Protein AF-A0A3N5ZRI4-F1 (afdb_monomer_lite)

Radius of gyration: 35.74 Å; chains: 1; bounding box: 104×29×78 Å

Foldseek 3Di:
DDPDPPPDDDDPVNVVVVVVVVVVVVVVVVVVVVVVVVVVVVVVVVVVVVVVVVVVVVVVVPFFFDADPVRHTTGAAAPDPPDDDDDVPHAPHPPDDDPCVVPDPDPRPD

pLDDT: mean 78.39, std 17.19, range [44.22, 98.12]

Secondary structure (DSSP, 8-state):
--------PPPHHHHHHHHHHHHHHHHHHHHHHHHHHHHHHHHHHHHHHHHHHHHHHHHHHTS-EEE-TTSPEEE------SSPP--SS---TTSPPPTTTTTS--TTT-

Structure (mmCIF, N/CA/C/O backbone):
data_AF-A0A3N5ZRI4-F1
#
_entry.id   AF-A0A3N5ZRI4-F1
#
loop_
_atom_site.group_PDB
_atom_site.id
_atom_site.type_symbol
_atom_site.label_atom_id
_atom_site.label_alt_id
_atom_site.label_comp_id
_atom_site.label_asym_id
_atom_site.label_entity_id
_atom_site.label_seq_id
_atom_site.pdbx_PDB_ins_code
_atom_site.Cartn_x
_atom_site.Cartn_y
_atom_site.Cartn_z
_atom_site.occupancy
_atom_site.B_iso_or_equiv
_atom_site.auth_seq_id
_atom_site.auth_comp_id
_atom_site.auth_asym_id
_atom_site.auth_atom_id
_atom_site.pdbx_PDB_model_num
ATOM 1 N N . MET A 1 1 ? -63.931 -0.695 30.077 1.00 44.22 1 MET A N 1
ATOM 2 C CA . MET A 1 1 ? -62.704 -1.467 30.363 1.00 44.22 1 MET A CA 1
ATOM 3 C C . MET A 1 1 ? -61.572 -0.833 29.574 1.00 44.22 1 MET A C 1
ATOM 5 O O . MET A 1 1 ? -61.472 -1.077 28.382 1.00 44.22 1 MET A O 1
ATOM 9 N N . SER A 1 2 ? -60.810 0.076 30.185 1.00 51.53 2 SER A N 1
ATOM 10 C CA . SER A 1 2 ? -59.602 0.635 29.571 1.00 51.53 2 SER A CA 1
ATOM 11 C C . SER A 1 2 ? -58.407 -0.123 30.128 1.00 51.53 2 SER A C 1
ATOM 13 O O . SER A 1 2 ? -58.076 0.031 31.303 1.00 51.53 2 SER A O 1
ATOM 15 N N . GLU A 1 3 ? -57.790 -0.963 29.305 1.00 54.47 3 GLU A N 1
ATOM 16 C CA . GLU A 1 3 ? -56.493 -1.533 29.641 1.00 54.47 3 GLU A CA 1
ATOM 17 C C . GLU A 1 3 ? -55.475 -0.396 29.743 1.00 54.47 3 GLU A C 1
ATOM 19 O O . GLU A 1 3 ? -55.182 0.302 28.767 1.00 54.47 3 GLU A O 1
ATOM 24 N N . GLY A 1 4 ? -54.982 -0.167 30.960 1.00 52.69 4 GLY A N 1
ATOM 25 C CA . GLY A 1 4 ? -53.853 0.714 31.201 1.00 52.69 4 GLY A CA 1
ATOM 26 C C . GLY A 1 4 ? -52.633 0.110 30.526 1.00 52.69 4 GLY A C 1
ATOM 27 O O . GLY A 1 4 ? -52.085 -0.881 31.000 1.00 52.69 4 GLY A O 1
ATOM 28 N N . ARG A 1 5 ? -52.220 0.686 29.395 1.00 61.19 5 ARG A N 1
ATOM 29 C CA . ARG A 1 5 ? -50.947 0.342 28.762 1.00 61.19 5 ARG A CA 1
ATOM 30 C C . ARG A 1 5 ? -49.843 0.640 29.767 1.00 61.19 5 ARG A C 1
ATOM 32 O O . ARG A 1 5 ? -49.590 1.801 30.078 1.00 61.19 5 ARG A O 1
ATOM 39 N N . SER A 1 6 ? -49.202 -0.410 30.267 1.00 60.91 6 SER A N 1
ATOM 40 C CA . SER A 1 6 ? -47.969 -0.305 31.038 1.00 60.91 6 SER A CA 1
ATOM 41 C C . SER A 1 6 ? -46.885 0.254 30.120 1.00 60.91 6 SER A C 1
ATOM 43 O O . SER A 1 6 ? -46.240 -0.475 29.372 1.00 60.91 6 SER A O 1
ATOM 45 N N . GLN A 1 7 ? -46.729 1.573 30.128 1.00 61.72 7 GLN A N 1
ATOM 46 C CA . GLN A 1 7 ? -45.620 2.264 29.488 1.00 61.72 7 GLN A CA 1
ATOM 47 C C . GLN A 1 7 ? -44.412 2.121 30.425 1.00 61.72 7 GLN A C 1
ATOM 49 O O . GLN A 1 7 ? -44.131 2.989 31.246 1.00 61.72 7 GLN A O 1
ATOM 54 N N . SER A 1 8 ? -43.750 0.963 30.391 1.00 68.44 8 SER A N 1
ATOM 55 C CA . SER A 1 8 ? -42.541 0.733 31.182 1.00 68.44 8 SER A CA 1
ATOM 56 C C . SER A 1 8 ? -41.377 1.491 30.543 1.00 68.44 8 SER A C 1
ATOM 58 O O . SER A 1 8 ? -40.947 1.155 29.440 1.00 68.44 8 SER A O 1
ATOM 60 N N . GLY A 1 9 ? -40.894 2.536 31.216 1.00 71.62 9 GLY A N 1
ATOM 61 C CA . GLY A 1 9 ? -39.643 3.205 30.858 1.00 71.62 9 GLY A CA 1
ATOM 62 C C . GLY A 1 9 ? -38.433 2.278 31.029 1.00 71.62 9 GLY A C 1
ATOM 63 O O . GLY A 1 9 ? -38.504 1.277 31.742 1.00 71.62 9 GLY A O 1
ATOM 64 N N . PHE A 1 10 ? -37.322 2.620 30.376 1.00 72.94 10 PHE A N 1
ATOM 65 C CA . PHE A 1 10 ? -36.056 1.890 30.497 1.00 72.94 10 PHE A CA 1
ATOM 66 C C . PHE A 1 10 ? -35.524 1.942 31.932 1.00 72.94 10 PHE A C 1
ATOM 68 O O . PHE A 1 10 ? -35.550 2.993 32.578 1.00 72.94 10 PHE A O 1
ATOM 75 N N . THR A 1 11 ? -35.006 0.820 32.430 1.00 88.94 11 THR A N 1
ATOM 76 C CA . THR A 1 11 ? -34.423 0.783 33.779 1.00 88.94 11 THR A CA 1
ATOM 77 C C . THR A 1 11 ? -33.001 1.360 33.779 1.00 88.94 11 THR A C 1
ATOM 79 O O . THR A 1 11 ? -32.284 1.279 32.780 1.00 88.94 11 THR A O 1
ATOM 82 N N . LEU A 1 12 ? -32.545 1.911 34.914 1.00 92.00 12 LEU A N 1
ATOM 83 C CA . LEU A 1 12 ? -31.161 2.401 35.055 1.00 92.00 12 LEU A CA 1
ATOM 84 C C . LEU A 1 12 ? -30.121 1.299 34.797 1.00 92.00 12 LEU A C 1
ATOM 86 O O . LEU A 1 12 ? -29.064 1.570 34.230 1.00 92.00 12 LEU A O 1
ATOM 90 N N . LEU A 1 13 ? -30.431 0.059 35.189 1.00 93.69 13 LEU A N 1
ATOM 91 C CA . LEU A 1 13 ? -29.575 -1.102 34.946 1.00 93.69 13 LEU A CA 1
ATOM 92 C C . LEU A 1 13 ? -29.397 -1.357 33.445 1.00 93.69 13 LEU A C 1
ATOM 94 O O . LEU A 1 13 ? -28.292 -1.607 32.979 1.00 93.69 13 LEU A O 1
ATOM 98 N N . GLU A 1 14 ? -30.480 -1.259 32.685 1.00 93.88 14 GLU A N 1
ATOM 99 C CA . GLU A 1 14 ? -30.483 -1.499 31.245 1.00 93.88 14 GLU A CA 1
ATOM 100 C C . GLU A 1 14 ? -29.681 -0.428 30.492 1.00 93.88 14 GLU A C 1
ATOM 102 O O . GLU A 1 14 ? -28.898 -0.753 29.602 1.00 93.88 14 GLU A O 1
ATOM 107 N N . ILE A 1 15 ? -29.775 0.836 30.923 1.00 95.94 15 ILE A N 1
ATOM 108 C CA . ILE A 1 15 ? -28.935 1.929 30.408 1.00 95.94 15 ILE A CA 1
ATOM 109 C C . ILE A 1 15 ? -27.455 1.676 30.729 1.00 95.94 15 ILE A C 1
ATOM 111 O O . ILE A 1 15 ? -26.600 1.869 29.865 1.00 95.94 15 ILE A O 1
ATOM 115 N N . ALA A 1 16 ? -27.138 1.219 31.945 1.00 95.94 16 ALA A N 1
ATOM 116 C CA . ALA A 1 16 ? -25.763 0.907 32.331 1.00 95.94 16 ALA A CA 1
ATOM 117 C C . ALA A 1 16 ? -25.173 -0.233 31.482 1.00 95.94 16 ALA A C 1
ATOM 119 O O . ALA A 1 16 ? -24.033 -0.136 31.023 1.00 95.94 16 ALA A O 1
ATOM 120 N N . ILE A 1 17 ? -25.963 -1.277 31.210 1.00 96.69 17 ILE A N 1
ATOM 121 C CA . ILE A 1 17 ? -25.571 -2.378 30.320 1.00 96.69 17 ILE A CA 1
ATOM 122 C C . ILE A 1 17 ? -25.368 -1.862 28.891 1.00 96.69 17 ILE A C 1
ATOM 124 O O . ILE A 1 17 ? -24.335 -2.139 28.283 1.00 96.69 17 ILE A O 1
ATOM 128 N N . ALA A 1 18 ? -26.310 -1.076 28.363 1.00 96.94 18 ALA A N 1
ATOM 129 C CA . ALA A 1 18 ? -26.219 -0.517 27.017 1.00 96.94 18 ALA A CA 1
ATOM 130 C C . ALA A 1 18 ? -24.977 0.372 26.841 1.00 96.94 18 ALA A C 1
ATOM 132 O O . ALA A 1 18 ? -24.281 0.260 25.833 1.00 96.94 18 ALA A O 1
ATOM 133 N N . LEU A 1 19 ? -24.652 1.206 27.835 1.00 97.38 19 LEU A N 1
ATOM 134 C CA . LEU A 1 19 ? -23.435 2.022 27.840 1.00 97.38 19 LEU A CA 1
ATOM 135 C C . LEU A 1 19 ? -22.165 1.170 27.889 1.00 97.38 19 LEU A C 1
ATOM 137 O O . LEU A 1 19 ? -21.209 1.474 27.178 1.00 97.38 19 LEU A O 1
ATOM 141 N N . GLY A 1 20 ? -22.155 0.092 28.678 1.00 97.81 20 GLY A N 1
ATOM 142 C CA . GLY A 1 20 ? -21.035 -0.850 28.718 1.00 97.81 20 GLY A CA 1
ATOM 143 C C . GLY A 1 20 ? -20.800 -1.530 27.367 1.00 97.81 20 GLY A C 1
ATOM 144 O O . GLY A 1 20 ? -19.667 -1.585 26.887 1.00 97.81 20 GLY A O 1
ATOM 145 N N . LEU A 1 21 ? -21.876 -1.978 26.714 1.00 98.12 21 LEU A N 1
ATOM 146 C CA . LEU A 1 21 ? -21.816 -2.553 25.369 1.00 98.12 21 LEU A CA 1
ATOM 147 C C . LEU A 1 21 ? -21.331 -1.525 24.342 1.00 98.12 21 LEU A C 1
ATOM 149 O O . LEU A 1 21 ? -20.429 -1.824 23.561 1.00 98.12 21 LEU A O 1
ATOM 153 N N . LEU A 1 22 ? -21.875 -0.306 24.373 1.00 98.06 22 LEU A N 1
ATOM 154 C CA . LEU A 1 22 ? -21.470 0.777 23.479 1.00 98.06 22 LEU A CA 1
ATOM 155 C C . LEU A 1 22 ? -19.980 1.100 23.636 1.00 98.06 22 LEU A C 1
ATOM 157 O O . LEU A 1 22 ? -19.263 1.173 22.641 1.00 98.06 22 LEU A O 1
ATOM 161 N N . ALA A 1 23 ? -19.500 1.244 24.872 1.00 97.69 23 ALA A N 1
ATOM 162 C CA . ALA A 1 23 ? -18.092 1.504 25.148 1.00 97.69 23 ALA A CA 1
ATOM 163 C C . ALA A 1 23 ? -17.192 0.382 24.605 1.00 97.69 23 ALA A C 1
ATOM 165 O O . ALA A 1 23 ? -16.194 0.664 23.941 1.00 97.69 23 ALA A O 1
ATOM 166 N N . GLY A 1 24 ? -17.570 -0.885 24.814 1.00 97.81 24 GLY A N 1
ATOM 167 C CA . GLY A 1 24 ? -16.838 -2.034 24.274 1.00 97.81 24 GLY A CA 1
ATOM 168 C C . GLY A 1 24 ? -16.771 -2.035 22.743 1.00 97.81 24 GLY A C 1
ATOM 169 O O . GLY A 1 24 ? -15.695 -2.217 22.169 1.00 97.81 24 GLY A O 1
ATOM 170 N N . VAL A 1 25 ? -17.895 -1.763 22.074 1.00 98.12 25 VAL A N 1
ATOM 171 C CA . VAL A 1 25 ? -17.966 -1.683 20.606 1.00 98.12 25 VAL A CA 1
ATOM 172 C C . VAL A 1 25 ? -17.097 -0.547 20.065 1.00 98.12 25 VAL A C 1
ATOM 174 O O . VAL A 1 25 ? -16.385 -0.744 19.082 1.00 98.12 25 VAL A O 1
ATOM 177 N N . LEU A 1 26 ? -17.099 0.622 20.712 1.00 98.06 26 LEU A N 1
ATOM 178 C CA . LEU A 1 26 ? -16.277 1.760 20.293 1.00 98.06 26 LEU A CA 1
ATOM 179 C C . LEU A 1 26 ? -14.775 1.457 20.392 1.00 98.06 26 LEU A C 1
ATOM 181 O O . LEU A 1 26 ? -14.022 1.794 19.477 1.00 98.06 26 LEU A O 1
ATOM 185 N N . VAL A 1 27 ? -14.339 0.777 21.456 1.00 97.38 27 VAL A N 1
ATOM 186 C CA . VAL A 1 27 ? -12.936 0.358 21.610 1.00 97.38 27 VAL A CA 1
ATOM 187 C C . VAL A 1 27 ? -12.545 -0.656 20.535 1.00 97.38 27 VAL A C 1
ATOM 189 O O . VAL A 1 27 ? -11.487 -0.518 19.919 1.00 97.38 27 VAL A O 1
ATOM 192 N N . ALA A 1 28 ? -13.398 -1.646 20.262 1.00 96.62 28 ALA A N 1
ATOM 193 C CA . ALA A 1 28 ? -13.149 -2.622 19.204 1.00 96.62 28 ALA A CA 1
ATOM 194 C C . ALA A 1 28 ? -13.071 -1.957 17.816 1.00 96.62 28 ALA A C 1
ATOM 196 O O . ALA A 1 28 ? -12.160 -2.245 17.039 1.00 96.62 28 ALA A O 1
ATOM 197 N N . LEU A 1 29 ? -13.974 -1.016 17.521 1.00 97.69 29 LEU A N 1
ATOM 198 C CA . LEU A 1 29 ? -13.997 -0.288 16.253 1.00 97.69 29 LEU A CA 1
ATOM 199 C C . LEU A 1 29 ? -12.729 0.550 16.041 1.00 97.69 29 LEU A C 1
ATOM 201 O O . LEU A 1 29 ? -12.194 0.577 14.933 1.00 97.69 29 LEU A O 1
ATOM 205 N N . ALA A 1 30 ? -12.210 1.183 17.097 1.00 96.69 30 ALA A N 1
ATOM 206 C CA . ALA A 1 30 ? -10.964 1.942 17.019 1.00 96.69 30 ALA A CA 1
ATOM 207 C C . ALA A 1 30 ? -9.791 1.068 16.540 1.00 96.69 30 ALA A C 1
ATOM 209 O O . ALA A 1 30 ? -9.021 1.489 15.676 1.00 96.69 30 ALA A O 1
ATOM 210 N N . GLN A 1 31 ? -9.692 -0.172 17.033 1.00 95.50 31 GLN A N 1
ATOM 211 C CA . GLN A 1 31 ? -8.651 -1.117 16.612 1.00 95.50 31 GLN A CA 1
ATOM 212 C C . GLN A 1 31 ? -8.784 -1.496 15.131 1.00 95.50 31 GLN A C 1
ATOM 214 O O . GLN A 1 31 ? -7.792 -1.512 14.402 1.00 95.50 31 GLN A O 1
ATOM 219 N N . VAL A 1 32 ? -10.011 -1.746 14.662 1.00 97.56 32 VAL A N 1
ATOM 220 C CA . VAL A 1 32 ? -10.276 -2.088 13.255 1.00 97.56 32 VAL A CA 1
ATOM 221 C C . VAL A 1 32 ? -9.905 -0.933 12.323 1.00 97.56 32 VAL A C 1
ATOM 223 O O . VAL A 1 32 ? -9.280 -1.166 11.290 1.00 97.56 32 VAL A O 1
ATOM 226 N N . ILE A 1 33 ? -10.229 0.310 12.694 1.00 97.62 33 ILE A N 1
ATOM 227 C CA . ILE A 1 33 ? -9.889 1.499 11.897 1.00 97.62 33 ILE A CA 1
ATOM 228 C C . ILE A 1 33 ? -8.370 1.663 11.781 1.00 97.62 33 ILE A C 1
ATOM 230 O O . ILE A 1 33 ? -7.856 1.897 10.685 1.00 97.62 33 ILE A O 1
ATOM 234 N N . LEU A 1 34 ? -7.640 1.509 12.890 1.00 96.75 34 LEU A N 1
ATOM 235 C CA . LEU A 1 34 ? -6.179 1.601 12.890 1.00 96.75 34 LEU A CA 1
ATOM 236 C C . LEU A 1 34 ? -5.549 0.518 12.009 1.00 96.75 34 LEU A C 1
ATOM 238 O O . LEU A 1 34 ? -4.692 0.821 11.176 1.00 96.75 34 LEU A O 1
ATOM 242 N N . TYR A 1 35 ? -6.006 -0.727 12.149 1.00 97.44 35 TYR A N 1
ATOM 243 C CA . TYR A 1 35 ? -5.518 -1.839 11.340 1.00 97.44 35 TYR A CA 1
ATOM 244 C C . TYR A 1 35 ? -5.792 -1.613 9.848 1.00 97.44 35 TYR A C 1
ATOM 246 O O . TYR A 1 35 ? -4.872 -1.704 9.035 1.00 97.44 35 TYR A O 1
ATOM 254 N N . ALA A 1 36 ? -7.019 -1.221 9.496 1.00 96.38 36 ALA A N 1
ATOM 255 C CA . ALA A 1 36 ? -7.408 -0.930 8.119 1.00 96.38 36 ALA A CA 1
ATOM 256 C C . ALA A 1 36 ? -6.570 0.202 7.498 1.00 96.38 36 ALA A C 1
ATOM 258 O O . ALA A 1 36 ? -6.194 0.133 6.325 1.00 96.38 36 ALA A O 1
ATOM 259 N N . GLY A 1 37 ? -6.237 1.236 8.275 1.00 96.38 37 GLY A N 1
ATOM 260 C CA . GLY A 1 37 ? -5.367 2.323 7.826 1.00 96.38 37 GLY A CA 1
ATOM 261 C C . GLY A 1 37 ? -3.959 1.833 7.478 1.00 96.38 37 GLY A C 1
ATOM 262 O O . GLY A 1 37 ? -3.453 2.113 6.388 1.00 96.38 37 GLY A O 1
ATOM 263 N N . LEU A 1 38 ? -3.348 1.045 8.366 1.00 95.31 38 LEU A N 1
ATOM 264 C CA . LEU A 1 38 ? -2.012 0.482 8.148 1.00 95.31 38 LEU A CA 1
ATOM 265 C C . LEU A 1 38 ? -1.974 -0.441 6.923 1.00 95.31 38 LEU A C 1
ATOM 267 O O . LEU A 1 38 ? -1.076 -0.316 6.085 1.00 95.31 38 LEU A O 1
ATOM 271 N N . THR A 1 39 ? -2.969 -1.319 6.771 1.00 96.12 39 THR A N 1
ATOM 272 C CA . THR A 1 39 ? -3.054 -2.224 5.616 1.00 96.12 39 THR A CA 1
ATOM 273 C C . THR A 1 39 ? -3.279 -1.466 4.313 1.00 96.12 39 THR A C 1
ATOM 275 O O . THR A 1 39 ? -2.690 -1.815 3.293 1.00 96.12 39 THR A O 1
ATOM 278 N N . THR A 1 40 ? -4.072 -0.391 4.337 1.00 96.62 40 THR A N 1
ATOM 279 C CA . THR A 1 40 ? -4.327 0.445 3.154 1.00 96.62 40 THR A CA 1
ATOM 280 C C . THR A 1 40 ? -3.056 1.146 2.680 1.00 96.62 40 THR A C 1
ATOM 282 O O . THR A 1 40 ? -2.749 1.145 1.486 1.00 96.62 40 THR A O 1
ATOM 285 N N . VAL A 1 41 ? -2.268 1.707 3.603 1.00 96.50 41 VAL A N 1
ATOM 286 C CA . VAL A 1 41 ? -0.989 2.349 3.262 1.00 96.50 41 VAL A CA 1
ATOM 287 C C . VAL A 1 41 ? -0.002 1.333 2.685 1.00 96.50 41 VAL A C 1
ATOM 289 O O . VAL A 1 41 ? 0.657 1.626 1.685 1.00 96.50 41 VAL A O 1
ATOM 292 N N . ALA A 1 42 ? 0.085 0.138 3.275 1.00 95.56 42 ALA A N 1
ATOM 293 C CA . ALA A 1 42 ? 0.937 -0.933 2.767 1.00 95.56 42 ALA A CA 1
ATOM 294 C C . ALA A 1 42 ? 0.513 -1.382 1.357 1.00 95.56 42 ALA A C 1
ATOM 296 O O . ALA A 1 42 ? 1.349 -1.430 0.453 1.00 95.56 42 ALA A O 1
ATOM 297 N N . ALA A 1 43 ? -0.784 -1.614 1.137 1.00 95.62 43 ALA A N 1
ATOM 298 C CA . ALA A 1 43 ? -1.328 -1.995 -0.165 1.00 95.62 43 ALA A CA 1
ATOM 299 C C . ALA A 1 43 ? -1.047 -0.934 -1.241 1.00 95.62 43 ALA A C 1
ATOM 301 O O . ALA A 1 43 ? -0.628 -1.268 -2.349 1.00 95.62 43 ALA A O 1
ATOM 302 N N . ARG A 1 44 ? -1.188 0.356 -0.904 1.00 96.19 44 ARG A N 1
ATOM 303 C CA . ARG A 1 44 ? -0.885 1.456 -1.831 1.00 96.19 44 ARG A CA 1
ATOM 304 C C . ARG A 1 44 ? 0.577 1.452 -2.278 1.00 96.19 44 ARG A C 1
ATOM 306 O O . ARG A 1 44 ? 0.846 1.699 -3.449 1.00 96.19 44 ARG A O 1
ATOM 313 N N . ARG A 1 45 ? 1.522 1.171 -1.374 1.00 95.50 45 ARG A N 1
ATOM 314 C CA . ARG A 1 45 ? 2.953 1.084 -1.723 1.00 95.50 45 ARG A CA 1
ATOM 315 C C . ARG A 1 45 ? 3.219 -0.045 -2.716 1.00 95.50 45 ARG A C 1
ATOM 317 O O . ARG A 1 45 ? 3.934 0.173 -3.687 1.00 95.50 45 ARG A O 1
ATOM 324 N N . VAL A 1 46 ? 2.610 -1.211 -2.496 1.00 96.38 46 VAL A N 1
ATOM 325 C CA . VAL A 1 46 ? 2.733 -2.362 -3.402 1.00 96.38 46 VAL A CA 1
ATOM 326 C C . VAL A 1 46 ? 2.140 -2.045 -4.774 1.00 96.38 46 VAL A C 1
ATOM 328 O O . VAL A 1 46 ? 2.794 -2.298 -5.778 1.00 96.38 46 VAL A O 1
ATOM 331 N N . ALA A 1 47 ? 0.955 -1.430 -4.826 1.00 96.00 47 ALA A N 1
ATOM 332 C CA . ALA A 1 47 ? 0.311 -1.058 -6.086 1.00 96.00 47 ALA A CA 1
ATOM 333 C C . ALA A 1 47 ? 1.142 -0.049 -6.899 1.00 96.00 47 ALA A C 1
ATOM 335 O O . ALA A 1 47 ? 1.312 -0.200 -8.106 1.00 96.00 47 ALA A O 1
ATOM 336 N N . VAL A 1 48 ? 1.708 0.969 -6.243 1.00 97.06 48 VAL A N 1
ATOM 337 C CA . VAL A 1 48 ? 2.600 1.927 -6.917 1.00 97.06 48 VAL A CA 1
ATOM 338 C C . VAL A 1 48 ? 3.863 1.228 -7.423 1.00 97.06 48 VAL A C 1
ATOM 340 O O . VAL A 1 48 ? 4.261 1.437 -8.566 1.00 97.06 48 VAL A O 1
ATOM 343 N N . ALA A 1 49 ? 4.468 0.360 -6.607 1.00 94.62 49 ALA A N 1
ATOM 344 C CA . ALA A 1 49 ? 5.649 -0.395 -7.008 1.00 94.62 49 ALA A CA 1
ATOM 345 C C . ALA A 1 49 ? 5.366 -1.337 -8.190 1.00 94.62 49 ALA A C 1
ATOM 347 O O . ALA A 1 49 ? 6.202 -1.452 -9.081 1.00 94.62 49 ALA A O 1
ATOM 348 N N . SER A 1 50 ? 4.193 -1.977 -8.242 1.00 96.75 50 SER A N 1
ATOM 349 C CA . SER A 1 50 ? 3.828 -2.872 -9.345 1.00 96.75 50 SER A CA 1
ATOM 350 C C . SER A 1 50 ? 3.601 -2.124 -10.657 1.00 96.75 50 SER A C 1
ATOM 352 O O . SER A 1 50 ? 3.990 -2.622 -11.712 1.00 96.75 50 SER A O 1
ATOM 354 N N . VAL A 1 51 ? 3.001 -0.929 -10.605 1.00 96.81 51 VAL A N 1
ATOM 355 C CA . VAL A 1 51 ? 2.850 -0.068 -11.788 1.00 96.81 51 VAL A CA 1
ATOM 356 C C . VAL A 1 51 ? 4.224 0.362 -12.297 1.00 96.81 51 VAL A C 1
ATOM 358 O O . VAL A 1 51 ? 4.538 0.109 -13.456 1.00 96.81 51 VAL A O 1
ATOM 361 N N . ALA A 1 52 ? 5.085 0.883 -11.419 1.00 93.19 52 ALA A N 1
ATOM 362 C CA . ALA A 1 52 ? 6.441 1.286 -11.792 1.00 93.19 52 ALA A CA 1
ATOM 363 C C . ALA A 1 52 ? 7.273 0.114 -12.349 1.00 93.19 52 ALA A C 1
ATOM 365 O O . ALA A 1 52 ? 8.008 0.271 -13.322 1.00 93.19 52 ALA A O 1
ATOM 366 N N . ALA A 1 53 ? 7.142 -1.083 -11.766 1.00 91.56 53 ALA A N 1
ATOM 367 C CA . ALA A 1 53 ? 7.795 -2.284 -12.280 1.00 91.56 53 ALA A CA 1
ATOM 368 C C . ALA A 1 53 ? 7.274 -2.664 -13.674 1.00 91.56 53 ALA A C 1
ATOM 370 O O . ALA A 1 53 ? 8.064 -3.019 -14.545 1.00 91.56 53 ALA A O 1
ATOM 371 N N . SER A 1 54 ? 5.965 -2.553 -13.905 1.00 93.69 54 SER A N 1
ATOM 372 C CA . SER A 1 54 ? 5.357 -2.842 -15.210 1.00 93.69 54 SER A CA 1
ATOM 373 C C . SER A 1 54 ? 5.835 -1.862 -16.280 1.00 93.69 54 SER A C 1
ATOM 375 O O . SER A 1 54 ? 6.219 -2.287 -17.364 1.00 93.69 54 SER A O 1
ATOM 377 N N . GLU A 1 55 ? 5.899 -0.568 -15.958 1.00 90.19 55 GLU A N 1
ATOM 378 C CA . GLU A 1 55 ? 6.454 0.459 -16.848 1.00 90.19 55 GLU A CA 1
ATOM 379 C C . GLU A 1 55 ? 7.918 0.172 -17.197 1.00 90.19 55 GLU A C 1
ATOM 381 O O . GLU A 1 55 ? 8.320 0.294 -18.351 1.00 90.19 55 GLU A O 1
ATOM 386 N N . LYS A 1 56 ? 8.722 -0.269 -16.222 1.00 83.81 56 LYS A N 1
ATOM 387 C CA . LYS A 1 56 ? 10.124 -0.639 -16.459 1.00 83.81 56 LYS A CA 1
ATOM 388 C C . LYS A 1 56 ? 10.264 -1.879 -17.337 1.00 83.81 56 LYS A C 1
ATOM 390 O O . LYS A 1 56 ? 11.132 -1.906 -18.203 1.00 83.81 56 LYS A O 1
ATOM 395 N N . LEU A 1 57 ? 9.411 -2.884 -17.154 1.00 89.12 57 LEU A N 1
ATOM 396 C CA . LEU A 1 57 ? 9.388 -4.052 -18.036 1.00 89.12 57 LEU A CA 1
ATOM 397 C C . LEU A 1 57 ? 8.974 -3.681 -19.462 1.00 89.12 57 LEU A C 1
ATOM 399 O O . LEU A 1 57 ? 9.530 -4.230 -20.409 1.00 89.12 57 LEU A O 1
ATOM 403 N N . GLU A 1 58 ? 8.048 -2.735 -19.624 1.00 85.38 58 GLU A N 1
ATOM 404 C CA . GLU A 1 58 ? 7.673 -2.227 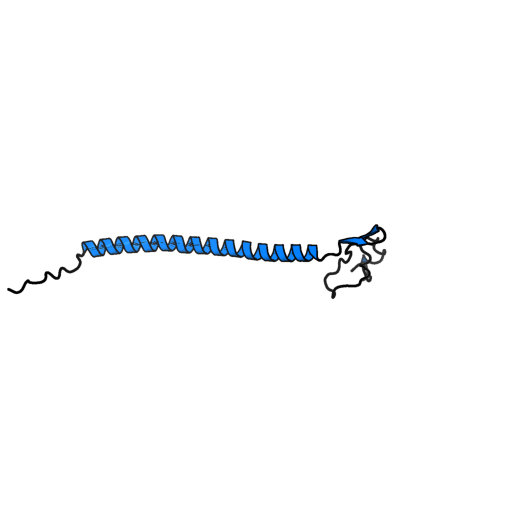-20.945 1.00 85.38 58 GLU A CA 1
ATOM 405 C C . GLU A 1 58 ? 8.8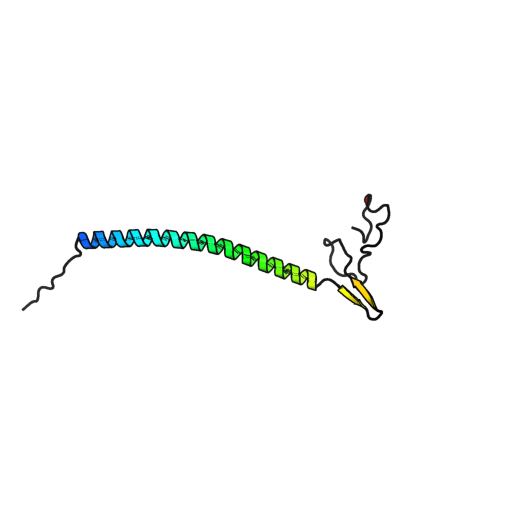20 -1.446 -21.598 1.00 85.38 58 GLU A C 1
ATOM 407 O O . GLU A 1 58 ? 9.102 -1.645 -22.775 1.00 85.38 58 GLU A O 1
ATOM 412 N N . GLN A 1 59 ? 9.557 -0.640 -20.826 1.00 80.94 59 GLN A N 1
ATOM 413 C CA . GLN A 1 59 ? 10.776 0.018 -21.311 1.00 80.94 59 GLN A CA 1
ATOM 414 C C . GLN A 1 59 ? 11.809 -1.001 -21.805 1.00 80.94 59 GLN A C 1
ATOM 416 O O . GLN A 1 59 ? 12.356 -0.830 -22.888 1.00 80.94 59 GLN A O 1
ATOM 421 N N . LEU A 1 60 ? 12.035 -2.089 -21.060 1.00 81.38 60 LEU A N 1
ATOM 422 C CA . LEU A 1 60 ? 12.948 -3.155 -21.487 1.00 81.38 60 LEU A CA 1
ATOM 423 C C . LEU A 1 60 ? 12.448 -3.897 -22.732 1.00 81.38 60 LEU A C 1
ATOM 425 O O . LEU A 1 60 ? 13.251 -4.292 -23.573 1.00 81.38 60 LEU A O 1
ATOM 429 N N . ARG A 1 61 ? 11.131 -4.086 -22.866 1.00 80.19 61 ARG A N 1
ATOM 430 C CA . ARG A 1 61 ? 10.524 -4.688 -24.061 1.00 80.19 61 ARG A CA 1
ATOM 431 C C . ARG A 1 61 ? 10.717 -3.815 -25.300 1.00 80.19 61 ARG A C 1
ATOM 433 O O . ARG A 1 61 ? 10.879 -4.365 -26.383 1.00 80.19 61 ARG A O 1
ATOM 440 N N . GLY A 1 62 ? 10.695 -2.494 -25.134 1.00 75.94 62 GLY A N 1
ATOM 441 C CA . GLY A 1 62 ? 10.900 -1.524 -26.209 1.00 75.94 62 GLY A CA 1
ATOM 442 C C . GLY A 1 62 ? 12.354 -1.351 -26.655 1.00 75.94 62 GLY A C 1
ATOM 443 O O . GLY A 1 62 ? 12.585 -0.675 -27.654 1.00 75.94 62 GLY A O 1
ATOM 444 N N . LEU A 1 63 ? 13.328 -1.941 -25.952 1.00 76.88 63 LEU A N 1
ATOM 445 C CA . LEU A 1 63 ? 14.727 -1.912 -26.381 1.00 76.88 63 LEU A CA 1
ATOM 446 C C . LEU A 1 63 ? 14.904 -2.722 -27.668 1.00 76.88 63 LEU A C 1
ATOM 448 O O . LEU A 1 63 ? 14.357 -3.817 -27.810 1.00 76.88 63 LEU A O 1
ATOM 452 N N . ALA A 1 64 ? 15.713 -2.209 -28.594 1.00 71.75 64 ALA A N 1
ATOM 453 C CA . ALA A 1 64 ? 16.102 -2.958 -29.777 1.00 71.75 64 ALA A CA 1
ATOM 454 C C . ALA A 1 64 ? 17.077 -4.068 -29.357 1.00 71.75 64 ALA A C 1
ATOM 456 O O . ALA A 1 64 ? 18.216 -3.795 -28.993 1.00 71.75 64 ALA A O 1
ATOM 457 N N . TRP A 1 65 ? 16.627 -5.321 -29.372 1.00 73.19 65 TRP A N 1
ATOM 458 C CA . TRP A 1 65 ? 17.484 -6.494 -29.220 1.00 73.19 65 TRP A CA 1
ATOM 459 C C . TRP A 1 65 ? 17.018 -7.578 -30.195 1.00 73.19 65 TRP A C 1
ATOM 461 O O . TRP A 1 65 ? 15.839 -7.923 -30.244 1.00 73.19 65 TRP A O 1
ATOM 471 N N . GLY A 1 66 ? 17.923 -8.097 -31.018 1.00 80.06 66 GLY A N 1
ATOM 472 C CA . GLY A 1 66 ? 17.562 -9.053 -32.059 1.00 80.06 66 GLY A CA 1
ATOM 473 C C . GLY A 1 66 ? 18.708 -9.388 -32.999 1.00 80.06 66 GLY A C 1
ATOM 474 O O . GLY A 1 66 ? 19.873 -9.115 -32.712 1.00 80.06 66 GLY A O 1
ATOM 475 N N . VAL A 1 67 ? 18.363 -10.004 -34.125 1.00 78.81 67 VAL A N 1
ATOM 476 C CA . VAL A 1 67 ? 19.297 -10.348 -35.197 1.00 78.81 67 VAL A CA 1
ATOM 477 C C . VAL A 1 67 ? 18.699 -9.857 -36.514 1.00 78.81 67 VAL A C 1
ATOM 479 O O . VAL A 1 67 ? 17.513 -10.080 -36.755 1.00 78.81 67 VAL A O 1
ATOM 482 N N . ASP A 1 68 ? 19.485 -9.153 -37.323 1.00 79.56 68 ASP A N 1
ATOM 483 C CA . ASP A 1 68 ? 19.074 -8.677 -38.645 1.00 79.56 68 ASP A CA 1
ATOM 484 C C . ASP A 1 68 ? 19.035 -9.817 -39.687 1.00 79.56 68 ASP A C 1
ATOM 486 O O . ASP A 1 68 ? 19.417 -10.960 -39.421 1.00 79.56 68 ASP A O 1
ATOM 490 N N . GLU A 1 69 ? 18.572 -9.513 -40.902 1.00 82.69 69 GLU A N 1
ATOM 491 C CA . GLU A 1 69 ? 18.465 -10.490 -41.998 1.00 82.69 69 GLU A CA 1
ATOM 492 C C . GLU A 1 69 ? 19.823 -11.069 -42.4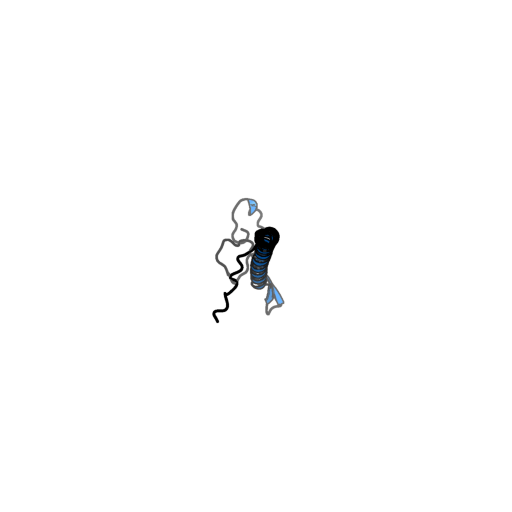46 1.00 82.69 69 GLU A C 1
ATOM 494 O O . GLU A 1 69 ? 19.866 -12.130 -43.071 1.00 82.69 69 GLU A O 1
ATOM 499 N N . ALA A 1 70 ? 20.935 -10.409 -42.108 1.00 86.44 70 ALA A N 1
ATOM 500 C CA . ALA A 1 70 ? 22.299 -10.835 -42.409 1.00 86.44 70 ALA A CA 1
ATOM 501 C C . ALA A 1 70 ? 22.966 -11.603 -41.247 1.00 86.44 70 ALA A C 1
ATOM 503 O O . ALA A 1 70 ? 24.118 -12.026 -41.376 1.00 86.44 70 ALA A O 1
ATOM 504 N N . GLY A 1 71 ? 22.264 -11.821 -40.128 1.00 79.50 71 GLY A N 1
ATOM 505 C CA . GLY A 1 71 ? 22.803 -12.496 -38.946 1.00 79.50 71 GLY A CA 1
ATOM 506 C C . GLY A 1 71 ? 23.558 -11.577 -37.975 1.00 79.50 71 GLY A C 1
ATOM 507 O O . GLY A 1 71 ? 24.166 -12.072 -37.023 1.00 79.50 71 GLY A O 1
ATOM 508 N N . GLY A 1 72 ? 23.540 -10.260 -38.194 1.00 81.25 72 GLY A N 1
ATOM 509 C CA . GLY A 1 72 ? 24.133 -9.252 -37.319 1.00 81.25 72 GLY A CA 1
ATOM 510 C C . GLY A 1 72 ? 23.279 -8.999 -36.079 1.00 81.25 72 GLY A C 1
ATOM 511 O O . GLY A 1 72 ? 22.054 -9.004 -36.145 1.00 81.25 72 GLY A O 1
ATOM 512 N N . GLN A 1 73 ? 23.908 -8.792 -34.919 1.00 78.38 73 GLN A N 1
ATOM 513 C CA . GLN A 1 73 ? 23.175 -8.477 -33.689 1.00 78.38 73 GLN A CA 1
ATOM 514 C C . GLN A 1 73 ? 22.668 -7.031 -33.723 1.00 78.38 73 GLN A C 1
ATOM 516 O O . GLN A 1 73 ? 23.460 -6.099 -33.838 1.00 78.38 73 GLN A O 1
ATOM 521 N N . VAL A 1 74 ? 21.361 -6.849 -33.552 1.00 76.00 74 VAL A N 1
ATOM 522 C CA . VAL A 1 74 ? 20.729 -5.547 -33.328 1.00 76.00 74 VAL A CA 1
ATOM 523 C C . VAL A 1 74 ? 20.659 -5.344 -31.823 1.00 76.00 74 VAL A C 1
ATOM 525 O O . VAL A 1 74 ? 20.030 -6.144 -31.135 1.00 76.00 74 VAL A O 1
ATOM 528 N N . GLN A 1 75 ? 21.333 -4.323 -31.304 1.00 71.38 75 GLN A N 1
ATOM 529 C CA . GLN A 1 75 ? 21.308 -3.964 -29.887 1.00 71.38 75 GLN A CA 1
ATOM 530 C C . GLN A 1 75 ? 21.204 -2.449 -29.749 1.00 71.38 75 GLN A C 1
ATOM 532 O O . GLN A 1 75 ? 21.871 -1.715 -30.480 1.00 71.38 75 GLN A O 1
ATOM 537 N N . ASP A 1 76 ? 20.390 -1.985 -28.805 1.00 67.06 76 ASP A N 1
ATOM 538 C CA . ASP A 1 76 ? 20.454 -0.606 -28.346 1.00 67.06 76 ASP A CA 1
ATOM 539 C C . ASP A 1 76 ? 21.721 -0.409 -27.511 1.00 67.06 76 ASP A C 1
ATOM 541 O O . ASP A 1 76 ? 22.027 -1.160 -26.583 1.00 67.06 76 ASP A O 1
ATOM 545 N N . LEU A 1 77 ? 22.482 0.596 -27.907 1.00 66.75 77 LEU A N 1
ATOM 546 C CA . LEU A 1 77 ? 23.831 0.882 -27.455 1.00 66.75 77 LEU A CA 1
ATOM 547 C C . LEU A 1 77 ? 23.948 2.324 -26.930 1.00 66.75 77 LEU A C 1
ATOM 549 O O . LEU A 1 77 ? 25.045 2.775 -26.594 1.00 66.75 77 LEU A O 1
ATOM 553 N N . GLN A 1 78 ? 22.832 3.057 -26.858 1.00 60.56 78 GLN A N 1
ATOM 554 C CA . GLN A 1 78 ? 22.799 4.438 -26.398 1.00 60.56 78 GLN A CA 1
ATOM 555 C C . GLN A 1 78 ? 22.769 4.498 -24.864 1.00 60.56 78 GLN A C 1
ATOM 557 O O . GLN A 1 78 ? 21.874 3.959 -24.219 1.00 60.56 78 GLN A O 1
ATOM 562 N N . SER A 1 79 ? 23.763 5.166 -24.271 1.00 59.22 79 SER A N 1
ATOM 563 C CA . SER A 1 79 ? 23.816 5.396 -22.817 1.00 59.22 79 SER A CA 1
ATOM 564 C C . 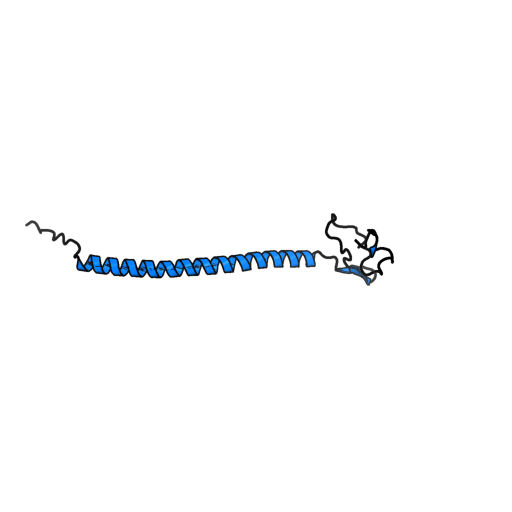SER A 1 79 ? 23.140 6.711 -22.401 1.00 59.22 79 SER A C 1
ATOM 566 O O . SER A 1 79 ? 22.696 6.825 -21.257 1.00 59.22 79 SER A O 1
ATOM 568 N N . ASP A 1 80 ? 23.022 7.677 -23.322 1.00 58.50 80 ASP A N 1
ATOM 569 C CA . ASP A 1 80 ? 22.334 8.951 -23.089 1.00 58.50 80 ASP A CA 1
ATOM 570 C C . ASP A 1 80 ? 20.821 8.817 -23.271 1.00 58.50 80 ASP A C 1
ATOM 572 O O . ASP A 1 80 ? 20.320 8.508 -24.354 1.00 58.50 80 ASP A O 1
ATOM 576 N N . VAL A 1 81 ? 20.074 9.093 -22.209 1.00 58.25 81 VAL A N 1
ATOM 577 C CA . VAL A 1 81 ? 18.603 9.072 -22.200 1.00 58.25 81 VAL A CA 1
ATOM 578 C C . VAL A 1 81 ? 17.993 10.475 -22.106 1.00 58.25 81 VAL A C 1
ATOM 580 O O . VAL A 1 81 ? 16.785 10.605 -21.915 1.00 58.25 81 VAL A O 1
ATOM 583 N N . SER A 1 82 ? 18.809 11.531 -22.204 1.00 58.59 82 SER A N 1
ATOM 584 C CA . SER A 1 82 ? 18.366 12.929 -22.114 1.00 58.59 82 SER A CA 1
ATOM 585 C C . SER A 1 82 ? 17.899 13.527 -23.454 1.00 58.59 82 SER A C 1
ATOM 587 O O . SER A 1 82 ? 17.226 14.561 -23.459 1.00 58.59 82 SER A O 1
ATOM 589 N N . GLY A 1 83 ? 18.192 12.864 -24.581 1.00 56.41 83 GLY A N 1
ATOM 590 C CA . GLY A 1 83 ? 17.787 13.255 -25.939 1.00 56.41 83 GLY A CA 1
ATOM 591 C C . GLY A 1 83 ? 16.485 12.608 -26.447 1.00 56.41 83 GLY A C 1
ATOM 592 O O . GLY A 1 83 ? 16.029 11.586 -25.939 1.00 56.41 83 GLY A O 1
ATOM 593 N N . ALA A 1 84 ? 15.870 13.204 -27.479 1.00 49.19 84 ALA A N 1
ATOM 594 C CA . ALA A 1 84 ? 14.695 12.644 -28.157 1.00 49.19 84 ALA A CA 1
ATOM 595 C C . ALA A 1 84 ? 15.072 11.406 -28.999 1.00 49.19 84 ALA A C 1
ATOM 597 O O . ALA A 1 84 ? 16.053 11.429 -29.736 1.00 49.19 84 ALA A O 1
ATOM 598 N N . PHE A 1 85 ? 14.293 10.330 -28.868 1.00 54.81 85 PHE A N 1
ATOM 599 C CA . PHE A 1 85 ? 14.625 8.988 -29.356 1.00 54.81 85 PHE A CA 1
ATOM 600 C C . PHE A 1 85 ? 14.613 8.797 -30.889 1.00 54.81 85 PHE A C 1
ATOM 602 O O . PHE A 1 85 ? 13.852 9.440 -31.610 1.00 54.81 85 PHE A O 1
ATOM 609 N N . VAL A 1 86 ? 15.353 7.751 -31.292 1.00 45.56 86 VAL A N 1
ATOM 610 C CA . VAL A 1 86 ? 15.423 7.028 -32.580 1.00 45.56 86 VAL A CA 1
ATOM 611 C C . VAL A 1 86 ? 16.299 7.663 -33.665 1.00 45.56 86 VAL A C 1
ATOM 613 O O . VAL A 1 86 ? 15.833 8.411 -34.521 1.00 45.56 86 VAL A O 1
ATOM 616 N N . THR A 1 87 ? 17.558 7.223 -33.715 1.00 48.78 87 THR A N 1
ATOM 617 C CA . THR A 1 87 ? 18.300 7.132 -34.980 1.00 48.78 87 THR A CA 1
ATOM 618 C C . THR A 1 87 ? 18.361 5.658 -35.379 1.00 48.78 87 THR A C 1
ATOM 620 O O . THR A 1 87 ? 18.781 4.829 -34.580 1.00 48.78 87 THR A O 1
ATOM 623 N N . GLU A 1 88 ? 17.945 5.321 -36.606 1.00 50.56 88 GLU A N 1
ATOM 624 C CA . GLU A 1 88 ? 18.000 3.956 -37.181 1.00 50.56 88 GLU A CA 1
ATOM 625 C C . GLU A 1 88 ? 19.413 3.342 -37.165 1.00 50.56 88 GLU A C 1
ATOM 627 O O . GLU A 1 88 ? 19.576 2.127 -37.243 1.00 50.56 88 GLU A O 1
ATOM 632 N N . SER A 1 89 ? 20.440 4.178 -37.025 1.00 50.12 89 SER A N 1
ATOM 633 C CA . SER A 1 89 ? 21.804 3.766 -36.721 1.00 50.12 89 SER A CA 1
ATOM 634 C C . SER A 1 89 ? 22.001 3.844 -35.213 1.00 50.12 89 SER A C 1
ATOM 636 O O . SER A 1 89 ? 22.269 4.927 -34.691 1.00 50.12 89 SER A O 1
ATOM 638 N N . GLY A 1 90 ? 21.866 2.710 -34.522 1.00 51.44 90 GLY A N 1
ATOM 639 C CA . GLY A 1 90 ? 22.210 2.586 -33.106 1.00 51.44 90 GLY A CA 1
ATOM 640 C C . GLY A 1 90 ? 23.537 3.280 -32.773 1.00 51.44 90 GLY A C 1
ATOM 641 O O . GLY A 1 90 ? 24.460 3.322 -33.593 1.00 51.44 90 GLY A O 1
ATOM 642 N N . GLY A 1 91 ? 23.604 3.877 -31.581 1.00 52.19 91 GLY A N 1
ATOM 643 C CA . GLY A 1 91 ? 24.807 4.544 -31.085 1.00 52.19 91 GLY A CA 1
ATOM 644 C C . GLY A 1 91 ? 26.040 3.629 -31.094 1.00 52.19 91 GLY A C 1
ATOM 645 O O . GLY A 1 91 ? 25.944 2.408 -31.177 1.00 52.19 91 GLY A O 1
ATOM 646 N N . ILE A 1 92 ? 27.227 4.225 -30.988 1.00 53.97 92 ILE A N 1
ATOM 647 C CA . ILE A 1 92 ? 28.536 3.547 -31.118 1.00 53.97 92 ILE A CA 1
ATOM 648 C C . ILE A 1 92 ? 28.835 2.522 -30.000 1.00 53.97 92 ILE A C 1
ATOM 650 O O . ILE A 1 92 ? 29.796 1.756 -30.107 1.00 53.97 92 ILE A O 1
ATOM 654 N N . GLY A 1 93 ? 28.016 2.472 -28.947 1.00 58.00 93 GLY A N 1
ATOM 655 C CA . GLY A 1 93 ? 27.973 1.401 -27.948 1.00 58.00 93 GLY A CA 1
ATOM 656 C C . GLY A 1 93 ? 29.244 1.109 -27.181 1.00 58.00 93 GLY A C 1
ATOM 657 O O . GLY A 1 93 ? 29.997 2.013 -26.848 1.00 58.00 93 GLY A O 1
ATOM 658 N N . LEU A 1 94 ? 29.479 -0.183 -26.905 1.00 51.75 94 LEU A N 1
ATOM 659 C CA . LEU A 1 94 ? 30.649 -0.707 -26.178 1.00 51.75 94 LEU A CA 1
ATOM 660 C C . LEU A 1 94 ? 31.964 -0.623 -26.977 1.00 51.75 94 LEU A C 1
ATOM 662 O O . LEU A 1 94 ? 32.935 -1.313 -26.653 1.00 51.75 94 LEU A O 1
ATOM 666 N N . SER A 1 95 ? 32.007 0.172 -28.048 1.00 65.19 95 SER A N 1
ATOM 667 C CA . SER A 1 95 ? 33.265 0.470 -28.723 1.00 65.19 95 SER A CA 1
ATOM 668 C C . SER A 1 95 ? 34.205 1.203 -27.763 1.00 65.19 95 SER A C 1
ATOM 670 O O . SER A 1 95 ? 33.781 1.877 -26.824 1.00 65.19 95 SER A O 1
ATOM 672 N N . LEU A 1 96 ? 35.512 1.014 -27.954 1.00 60.59 96 LEU A N 1
ATOM 673 C CA . LEU A 1 96 ? 36.507 1.692 -27.130 1.00 60.59 96 LEU A CA 1
ATOM 674 C C . LEU A 1 96 ? 36.297 3.202 -27.236 1.00 60.59 96 LEU A C 1
ATOM 676 O O . LEU A 1 96 ? 36.357 3.765 -28.330 1.00 60.59 96 LEU A O 1
ATOM 680 N N . SER A 1 97 ? 36.079 3.843 -26.089 1.00 64.88 97 SER A N 1
ATOM 681 C CA . SER A 1 97 ? 35.967 5.291 -26.012 1.00 64.88 97 SER A CA 1
ATOM 682 C C . SER A 1 97 ? 37.247 5.943 -26.553 1.00 64.88 97 SER A C 1
ATOM 684 O O . SER A 1 97 ? 38.342 5.555 -26.123 1.00 64.88 97 SER A O 1
ATOM 686 N N . PRO A 1 98 ? 37.150 6.923 -27.471 1.00 73.44 98 PRO A N 1
ATOM 687 C CA . PRO A 1 98 ? 38.276 7.739 -27.897 1.00 73.44 98 PRO A CA 1
ATOM 688 C C . PRO A 1 98 ? 39.019 8.299 -26.683 1.00 73.44 98 PRO A C 1
ATOM 690 O O . PRO A 1 98 ? 38.399 8.663 -25.689 1.00 73.44 98 PRO A O 1
ATOM 693 N N . GLY A 1 99 ? 40.352 8.350 -26.733 1.00 76.19 99 GLY A N 1
ATOM 694 C CA . GLY A 1 99 ? 41.178 8.666 -25.556 1.00 76.19 99 GLY A CA 1
ATOM 695 C C . GLY A 1 99 ? 40.936 10.048 -24.927 1.00 76.19 99 GLY A C 1
ATOM 696 O O . GLY A 1 99 ? 41.439 10.318 -23.841 1.00 76.19 99 GLY A O 1
ATOM 697 N N . ASP A 1 100 ? 40.182 10.921 -25.590 1.00 76.19 100 ASP A N 1
ATOM 698 C CA . ASP A 1 100 ? 39.817 12.268 -25.159 1.00 76.19 100 ASP A CA 1
ATOM 699 C C . ASP A 1 100 ? 38.387 12.388 -24.597 1.00 76.19 100 ASP A C 1
ATOM 701 O O . ASP A 1 100 ? 38.010 13.472 -24.147 1.00 76.19 100 ASP A O 1
ATOM 705 N N . SER A 1 101 ? 37.614 11.298 -24.547 1.00 67.88 101 SER A N 1
ATOM 706 C CA . SER A 1 101 ? 36.223 11.287 -24.063 1.00 67.88 101 SER A CA 1
ATOM 707 C C . SER A 1 101 ? 36.066 11.647 -22.581 1.00 67.88 101 SER A C 1
ATOM 709 O O . SER A 1 101 ? 34.985 12.029 -22.151 1.00 67.88 101 SER A O 1
ATOM 711 N N . LEU A 1 102 ? 37.139 11.556 -21.785 1.00 67.94 102 LEU A N 1
ATOM 712 C CA . LEU A 1 102 ? 37.130 11.979 -20.379 1.00 67.94 102 LEU A CA 1
ATOM 713 C C . LEU A 1 102 ? 37.235 13.508 -20.223 1.00 67.94 102 LEU A C 1
ATOM 715 O O . LEU A 1 102 ? 36.888 14.048 -19.175 1.00 67.94 102 LEU A O 1
ATOM 719 N N . GLY A 1 103 ? 37.758 14.205 -21.238 1.00 76.00 103 GLY A N 1
ATOM 720 C CA . GLY A 1 103 ? 38.044 15.641 -21.188 1.00 76.00 103 GLY A CA 1
ATOM 721 C C . GLY A 1 103 ? 37.070 16.520 -21.971 1.00 76.00 103 GLY A C 1
ATOM 722 O O . GLY A 1 103 ? 37.128 17.742 -21.827 1.00 76.00 103 GLY A O 1
ATOM 723 N N . ARG A 1 104 ? 36.211 15.935 -22.813 1.00 73.38 104 ARG A N 1
ATOM 724 C CA . ARG A 1 104 ? 35.206 16.655 -23.604 1.00 73.38 104 ARG A CA 1
ATOM 725 C C . ARG A 1 104 ? 34.061 15.742 -24.027 1.00 73.38 104 ARG A C 1
ATOM 727 O O . ARG A 1 104 ? 34.266 14.546 -24.210 1.00 73.38 104 ARG A O 1
ATOM 734 N N . ASP A 1 105 ? 32.909 16.346 -24.285 1.00 61.84 105 ASP A N 1
ATOM 735 C CA . ASP A 1 105 ? 31.755 15.654 -24.847 1.00 61.84 105 ASP A CA 1
ATOM 736 C C . ASP A 1 105 ? 32.064 15.169 -26.273 1.00 61.84 105 ASP A C 1
ATOM 738 O O . ASP A 1 105 ? 32.425 15.958 -27.154 1.00 61.84 105 ASP A O 1
ATOM 742 N N . VAL A 1 106 ? 31.940 13.859 -26.500 1.00 67.88 106 VAL A N 1
ATOM 743 C CA . VAL A 1 106 ? 32.145 13.218 -27.805 1.00 67.88 106 VAL A CA 1
ATOM 744 C C . VAL A 1 106 ? 30.817 12.618 -28.275 1.00 67.88 106 VAL A C 1
ATOM 746 O O . VAL A 1 106 ? 30.306 11.716 -27.609 1.00 67.88 106 VAL A O 1
ATOM 749 N N . PRO A 1 107 ? 30.265 13.060 -29.424 1.00 63.66 107 PRO A N 1
ATOM 750 C CA . PRO A 1 107 ? 29.005 12.538 -29.947 1.00 63.66 107 PRO A CA 1
ATOM 751 C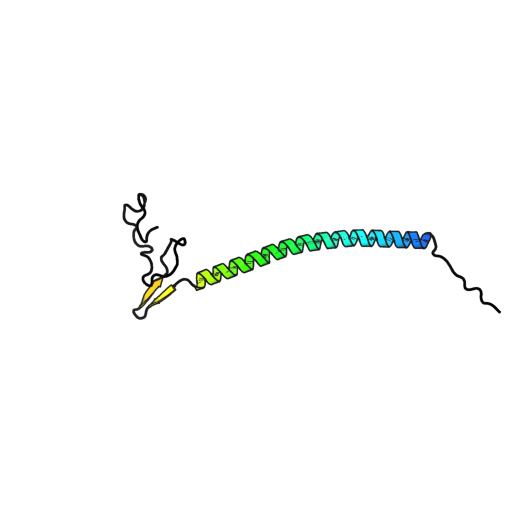 C . PRO A 1 107 ? 28.990 11.004 -30.009 1.00 63.66 107 PRO A C 1
ATOM 753 O O . PRO A 1 107 ? 29.845 10.404 -30.661 1.00 63.66 107 PRO A O 1
ATOM 756 N N . GLY A 1 108 ? 28.023 10.385 -29.322 1.00 58.00 108 GLY A N 1
ATOM 757 C CA . GLY A 1 108 ? 27.836 8.932 -29.240 1.00 58.00 108 GLY A CA 1
ATOM 758 C C . GLY A 1 108 ? 28.515 8.224 -28.054 1.00 58.00 108 GLY A C 1
ATOM 759 O O . GLY A 1 108 ? 28.269 7.034 -27.871 1.00 58.00 108 GLY A O 1
ATOM 760 N N . PHE A 1 109 ? 29.318 8.925 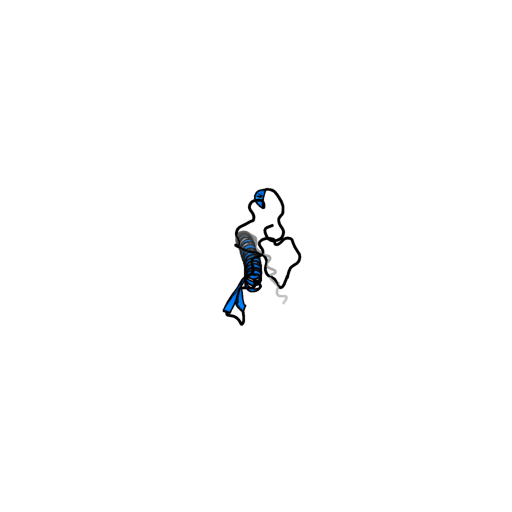-27.242 1.00 56.00 109 PHE A N 1
ATOM 761 C CA . PHE A 1 109 ? 29.886 8.422 -25.974 1.00 56.00 109 PHE A CA 1
ATOM 762 C C . PHE A 1 109 ? 29.383 9.163 -24.724 1.00 56.00 109 PHE A C 1
ATOM 764 O O . PHE A 1 109 ? 29.706 8.746 -23.611 1.00 56.00 109 PHE A O 1
ATOM 771 N N . VAL A 1 110 ? 28.625 10.246 -24.909 1.00 52.62 110 VAL A N 1
ATOM 772 C CA . VAL A 1 110 ? 27.927 11.005 -23.858 1.00 52.62 110 VAL A CA 1
ATOM 773 C C . VAL A 1 110 ? 26.440 10.922 -24.075 1.00 52.62 110 VAL A C 1
ATOM 775 O O . VAL A 1 110 ? 26.044 10.899 -25.267 1.00 52.62 110 VAL A O 1
#

Sequence (110 aa):
MSEGRSQSGFTLLEIAIALGLLAGVLVALAQVILYAGLTTVAARRVAVASVAASEKLEQLRGLAWGVDEAGGQVQDLQSDVSGAFVTESGGIGLSLSPGDSLGRDVPGFV